Protein AF-A0AAV8WUI2-F1 (afdb_monomer_lite)

Secondary structure (DSSP, 8-state):
-EEEE-TT-TTS-HHHHHPPPPTT-EEEEE-TTSPEEEEEESSSEEEEEE--S---EEEEEETTEEEEEEHHHHHHHHTT-

InterPro domains:
  IPR029526 PiggyBac transposable element-derived protein [PF13843] (4-80)

Organism: NCBI:txid1586634

Structure (mmCIF, N/CA/C/O backbone):
data_AF-A0AAV8WUI2-F1
#
_entry.id   AF-A0AAV8WUI2-F1
#
loop_
_atom_site.group_PDB
_atom_site.id
_atom_site.type_symbol
_atom_site.label_atom_id
_atom_site.label_alt_id
_atom_site.label_comp_id
_atom_site.label_asym_id
_atom_site.label_entity_id
_atom_site.label_seq_id
_atom_site.pdbx_PDB_ins_code
_atom_site.Cartn_x
_atom_site.Cartn_y
_atom_site.Cartn_z
_atom_site.occupancy
_atom_site.B_iso_or_equiv
_atom_site.auth_seq_id
_atom_site.auth_comp_id
_atom_site.auth_asym_id
_atom_site.auth_atom_id
_atom_site.pdbx_PDB_model_num
ATOM 1 N N . MET A 1 1 ? 9.041 9.226 -4.997 1.00 58.47 1 MET A N 1
ATOM 2 C CA . MET A 1 1 ? 7.928 9.621 -5.897 1.00 58.47 1 MET A CA 1
ATOM 3 C C . MET A 1 1 ? 6.860 8.537 -5.865 1.00 58.47 1 MET A C 1
ATOM 5 O O . MET A 1 1 ? 7.188 7.381 -6.107 1.00 58.47 1 MET A O 1
ATOM 9 N N . SER A 1 2 ? 5.606 8.893 -5.588 1.00 64.56 2 SER A N 1
ATOM 10 C CA . SER A 1 2 ? 4.480 7.953 -5.507 1.00 64.56 2 SER A CA 1
ATOM 11 C C . SER A 1 2 ? 3.251 8.530 -6.220 1.00 64.56 2 SER A C 1
ATOM 13 O O . SER A 1 2 ? 2.989 9.732 -6.179 1.00 64.56 2 SER A O 1
ATOM 15 N N . ARG A 1 3 ? 2.515 7.688 -6.955 1.00 72.56 3 ARG A N 1
ATOM 16 C CA . ARG A 1 3 ? 1.386 8.101 -7.805 1.00 72.56 3 ARG A CA 1
ATOM 17 C C . ARG A 1 3 ? 0.271 7.057 -7.762 1.00 72.56 3 ARG A C 1
ATOM 19 O O . ARG A 1 3 ? 0.529 5.862 -7.699 1.00 72.56 3 ARG A O 1
ATOM 26 N N . THR A 1 4 ? -0.986 7.484 -7.856 1.00 79.38 4 THR A N 1
ATOM 27 C CA . THR A 1 4 ? -2.127 6.559 -7.937 1.00 79.38 4 THR A CA 1
ATOM 28 C C . THR A 1 4 ? -2.290 5.953 -9.330 1.00 79.38 4 THR A C 1
ATOM 30 O O . THR A 1 4 ? -2.048 6.594 -10.361 1.00 79.38 4 THR A O 1
ATOM 33 N N . LEU A 1 5 ? -2.734 4.698 -9.358 1.00 79.44 5 LEU A N 1
ATOM 34 C CA . LEU A 1 5 ? -3.048 3.953 -10.571 1.00 79.44 5 LEU A CA 1
ATOM 35 C C . LEU A 1 5 ? -4.552 3.696 -10.668 1.00 79.44 5 LEU A C 1
ATOM 37 O O . LEU A 1 5 ? -5.229 3.470 -9.670 1.00 79.44 5 LEU A O 1
ATOM 41 N N . ARG A 1 6 ? -5.074 3.659 -11.899 1.00 78.44 6 ARG A N 1
ATOM 42 C CA . ARG A 1 6 ? -6.396 3.078 -12.153 1.00 78.44 6 ARG A CA 1
ATOM 43 C C . ARG A 1 6 ? -6.262 1.563 -12.267 1.00 78.44 6 ARG A C 1
ATOM 45 O O . ARG A 1 6 ? -5.349 1.084 -12.940 1.00 78.44 6 ARG A O 1
ATOM 52 N N . ALA A 1 7 ? -7.188 0.830 -11.654 1.00 77.75 7 ALA A N 1
ATOM 53 C CA . ALA A 1 7 ? -7.185 -0.633 -11.646 1.00 77.75 7 ALA A CA 1
ATOM 54 C C . ALA A 1 7 ? -7.271 -1.243 -13.058 1.00 77.75 7 ALA A C 1
ATOM 56 O O . ALA A 1 7 ? -6.649 -2.265 -13.318 1.00 77.75 7 ALA A O 1
ATOM 57 N N . ASN A 1 8 ? -7.963 -0.579 -13.988 1.00 80.62 8 ASN A N 1
ATOM 58 C CA . ASN A 1 8 ? -8.188 -1.044 -15.360 1.00 80.62 8 ASN A CA 1
ATOM 59 C C . ASN A 1 8 ? -7.031 -0.760 -16.345 1.00 80.62 8 ASN A C 1
ATOM 61 O O . ASN A 1 8 ? -7.219 -0.870 -17.557 1.00 80.62 8 ASN A O 1
ATOM 65 N N . ARG A 1 9 ? -5.835 -0.374 -15.875 1.00 83.19 9 ARG A N 1
ATOM 66 C CA . ARG A 1 9 ? -4.659 -0.221 -16.751 1.00 83.19 9 ARG A CA 1
ATOM 67 C C . ARG A 1 9 ? -4.140 -1.589 -17.210 1.00 83.19 9 ARG A C 1
ATOM 69 O O . ARG A 1 9 ? -3.926 -2.474 -16.389 1.00 83.19 9 ARG A O 1
ATOM 76 N N . LYS A 1 10 ? -3.860 -1.725 -18.515 1.00 79.62 10 LYS A N 1
ATOM 77 C CA . LYS A 1 10 ? -3.412 -2.982 -19.157 1.00 79.62 10 LYS A CA 1
ATOM 78 C C . LYS A 1 10 ? -2.140 -3.597 -18.554 1.00 79.62 10 LYS A C 1
ATOM 80 O O . LYS A 1 10 ? -1.993 -4.809 -18.607 1.00 79.62 10 LYS A O 1
ATOM 85 N N . VAL A 1 11 ? -1.239 -2.778 -18.011 1.00 81.94 11 VAL A N 1
ATOM 86 C CA . VAL A 1 11 ? 0.107 -3.198 -17.563 1.00 81.94 11 VAL A CA 1
ATOM 87 C C . VAL A 1 11 ? 0.178 -3.391 -16.041 1.00 81.94 11 VAL A C 1
ATOM 89 O O . VAL A 1 11 ? 1.253 -3.554 -15.478 1.00 81.94 11 VAL A O 1
ATOM 92 N N . ASN A 1 12 ? -0.957 -3.353 -15.337 1.00 83.12 12 ASN A N 1
ATOM 93 C CA . ASN A 1 12 ? -0.940 -3.615 -13.902 1.00 83.12 12 ASN A CA 1
ATOM 94 C C . ASN A 1 12 ? -0.763 -5.122 -13.635 1.00 83.12 12 ASN A C 1
ATOM 96 O O . ASN A 1 12 ? -1.394 -5.933 -14.323 1.00 83.12 12 ASN A O 1
ATOM 100 N N . PRO A 1 13 ? 0.010 -5.510 -12.605 1.00 81.12 13 PRO A N 1
ATOM 101 C CA . PRO A 1 13 ? 0.105 -6.904 -12.193 1.00 81.12 13 PRO A CA 1
ATOM 102 C C . PRO A 1 13 ? -1.270 -7.430 -11.774 1.00 81.12 13 PRO A C 1
ATOM 104 O O . PRO A 1 13 ? -1.907 -6.916 -10.848 1.00 81.12 13 PRO A O 1
ATOM 107 N N . LYS A 1 14 ? -1.746 -8.459 -12.484 1.00 82.25 14 LYS A N 1
ATOM 108 C CA . LYS A 1 14 ? -3.088 -9.023 -12.279 1.00 82.25 14 LYS A CA 1
ATOM 109 C C . LYS A 1 14 ? -3.244 -9.617 -10.886 1.00 82.25 14 LYS A C 1
ATOM 111 O O . LYS A 1 14 ? -4.310 -9.478 -10.303 1.00 82.25 14 LYS A O 1
ATOM 116 N N . GLU A 1 15 ? -2.186 -10.209 -10.346 1.00 81.81 15 GLU A N 1
ATOM 117 C CA . GLU A 1 15 ? -2.163 -10.798 -9.005 1.00 81.81 15 GLU A CA 1
ATOM 118 C C . GLU A 1 15 ? -2.482 -9.755 -7.930 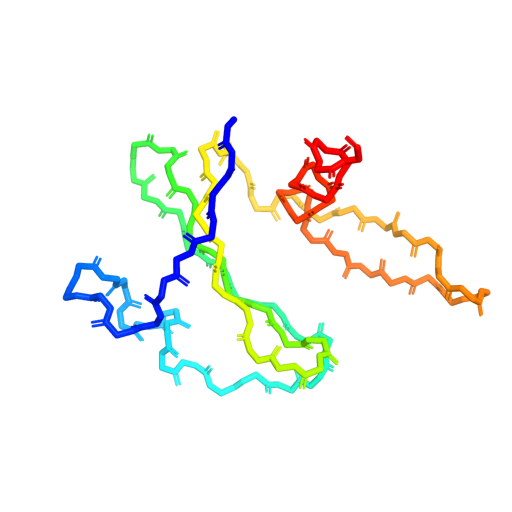1.00 81.81 15 GLU A C 1
ATOM 120 O O . GLU A 1 15 ? -3.318 -9.984 -7.057 1.00 81.81 15 GLU A O 1
ATOM 125 N N . VAL A 1 16 ? -1.899 -8.559 -8.047 1.00 80.69 16 VAL A N 1
ATOM 126 C CA . VAL A 1 16 ? -2.144 -7.462 -7.106 1.00 80.69 16 VAL A CA 1
ATOM 127 C C . VAL A 1 16 ? -3.532 -6.867 -7.296 1.00 80.69 16 VAL A C 1
ATOM 129 O O . VAL A 1 16 ? -4.239 -6.641 -6.316 1.00 80.69 16 VAL A O 1
ATOM 132 N N . VAL A 1 17 ? -3.951 -6.630 -8.543 1.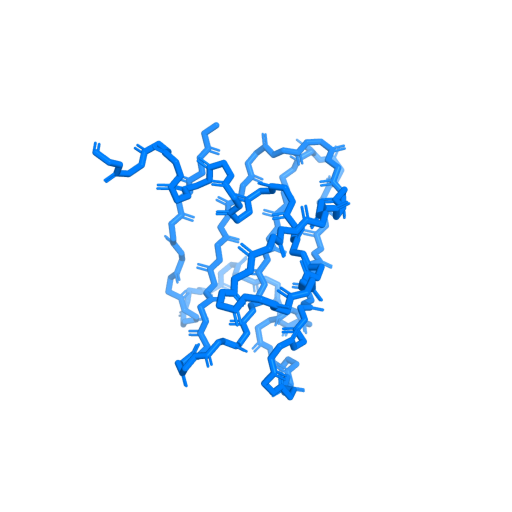00 82.50 17 VAL A N 1
ATOM 133 C CA . VAL A 1 17 ? -5.238 -5.980 -8.838 1.00 82.50 17 VAL A CA 1
ATOM 134 C C . VAL A 1 17 ? -6.433 -6.892 -8.543 1.00 82.50 17 VAL A C 1
ATOM 136 O O . VAL A 1 17 ? -7.440 -6.413 -8.016 1.00 82.50 17 VAL A O 1
ATOM 139 N N . ALA A 1 18 ? -6.337 -8.186 -8.853 1.00 81.88 18 ALA A N 1
ATOM 140 C CA . ALA A 1 18 ? -7.435 -9.143 -8.721 1.00 81.88 18 ALA A CA 1
ATOM 141 C C . ALA A 1 18 ? -7.648 -9.639 -7.283 1.00 81.88 18 ALA A C 1
ATOM 143 O O . ALA A 1 18 ? -8.741 -10.115 -6.971 1.00 81.88 18 ALA A O 1
ATOM 144 N N . LYS A 1 19 ? -6.653 -9.504 -6.392 1.00 83.25 19 LYS A N 1
ATOM 145 C CA . LYS A 1 19 ? -6.782 -9.946 -4.998 1.00 83.25 19 LYS A CA 1
ATOM 146 C C . LYS A 1 19 ? -7.928 -9.206 -4.308 1.00 83.25 19 LYS A C 1
ATOM 148 O O . LYS A 1 19 ? -7.944 -7.972 -4.246 1.00 83.25 19 LYS A O 1
ATOM 153 N N . LYS A 1 20 ? -8.912 -9.958 -3.812 1.00 80.81 20 LYS A N 1
ATOM 154 C CA . LYS A 1 20 ? -9.987 -9.420 -2.972 1.00 80.81 20 LYS A CA 1
ATOM 155 C C . LYS A 1 20 ? -9.426 -9.216 -1.573 1.00 80.81 20 LYS A C 1
ATOM 157 O O . LYS A 1 20 ? -9.028 -10.185 -0.943 1.00 80.81 20 LYS A O 1
ATOM 162 N N . LEU A 1 21 ? -9.396 -7.966 -1.127 1.00 79.69 21 LEU A N 1
ATOM 163 C CA . LEU A 1 21 ? -8.875 -7.594 0.184 1.00 79.69 21 LEU A CA 1
ATOM 164 C C . LEU A 1 21 ? -10.018 -7.413 1.178 1.00 79.69 21 LEU A C 1
ATOM 166 O O . LEU A 1 21 ? -11.073 -6.856 0.828 1.00 79.69 21 LEU A O 1
ATOM 170 N N . ILE A 1 22 ? -9.802 -7.837 2.420 1.00 79.69 22 ILE A N 1
ATOM 171 C CA . ILE A 1 22 ? -10.631 -7.386 3.541 1.00 79.69 22 ILE A CA 1
ATOM 172 C C . ILE A 1 22 ? -10.255 -5.948 3.921 1.00 79.69 22 ILE A C 1
ATOM 174 O O . ILE A 1 22 ? -9.199 -5.431 3.555 1.00 79.69 22 ILE A O 1
ATOM 178 N N . LYS A 1 23 ? -11.152 -5.247 4.618 1.00 74.75 23 LYS A N 1
ATOM 179 C CA . LYS A 1 23 ? -10.885 -3.875 5.064 1.00 74.75 23 LYS A CA 1
ATOM 180 C C . LYS A 1 23 ? -9.665 -3.866 5.990 1.00 74.75 23 LYS A C 1
ATOM 182 O O . LYS A 1 23 ? -9.633 -4.609 6.963 1.00 74.75 23 LYS A O 1
ATOM 187 N N . GLY A 1 24 ? -8.694 -3.010 5.692 1.00 71.81 24 GLY A N 1
ATOM 188 C CA . GLY A 1 24 ? -7.419 -2.933 6.405 1.00 71.81 24 GLY A CA 1
ATOM 189 C C . GLY A 1 24 ? -6.338 -3.874 5.871 1.00 71.81 24 GLY A C 1
ATOM 190 O O . GLY A 1 24 ? -5.189 -3.725 6.269 1.00 71.81 24 GLY A O 1
ATOM 191 N N . GLU A 1 25 ? -6.660 -4.787 4.948 1.00 75.50 25 GLU A N 1
ATOM 192 C CA . GLU A 1 25 ? -5.660 -5.635 4.297 1.00 75.50 25 GLU A CA 1
ATOM 193 C C . GLU A 1 25 ? -4.952 -4.876 3.169 1.00 75.50 25 GLU A C 1
ATOM 195 O O . GLU A 1 25 ? -5.531 -4.030 2.470 1.00 75.50 25 GLU A O 1
ATOM 200 N N . ILE A 1 26 ? -3.675 -5.206 3.003 1.00 75.31 26 ILE A N 1
ATOM 201 C CA . ILE A 1 26 ? -2.794 -4.666 1.981 1.00 75.31 26 ILE A CA 1
ATOM 202 C C . ILE A 1 26 ? -2.171 -5.820 1.202 1.00 75.31 26 ILE A C 1
ATOM 204 O O . ILE A 1 26 ? -1.823 -6.856 1.761 1.00 75.31 26 ILE A O 1
ATOM 208 N N . ASN A 1 27 ? -1.988 -5.608 -0.097 1.00 79.38 27 ASN A N 1
ATOM 209 C CA . ASN A 1 27 ? -1.195 -6.474 -0.951 1.00 79.38 27 ASN A CA 1
ATOM 210 C C . ASN A 1 27 ? -0.230 -5.631 -1.778 1.00 79.38 27 ASN A C 1
ATOM 212 O O . ASN A 1 27 ? -0.655 -4.666 -2.414 1.00 79.38 27 ASN A O 1
ATOM 216 N N . ALA A 1 28 ? 1.046 -5.993 -1.780 1.00 77.94 28 ALA A N 1
ATOM 217 C CA . ALA A 1 28 ? 2.086 -5.287 -2.513 1.00 77.94 28 ALA A CA 1
ATOM 218 C C . ALA A 1 28 ? 2.903 -6.269 -3.355 1.00 77.94 28 ALA A C 1
ATOM 220 O O . ALA A 1 28 ? 3.003 -7.446 -3.018 1.00 77.94 28 ALA A O 1
ATOM 221 N N . GLN A 1 29 ? 3.458 -5.779 -4.456 1.00 80.31 29 GLN A N 1
ATOM 222 C CA . GLN A 1 29 ? 4.405 -6.511 -5.286 1.00 80.31 29 GLN A CA 1
ATOM 223 C C . GLN A 1 29 ? 5.464 -5.541 -5.782 1.00 80.31 29 GLN A C 1
ATOM 225 O O . GLN A 1 29 ? 5.133 -4.479 -6.310 1.00 80.31 29 GLN A O 1
ATOM 230 N N . GLU A 1 30 ? 6.721 -5.921 -5.631 1.00 80.06 30 GLU A N 1
ATOM 231 C CA . GLU A 1 30 ? 7.864 -5.178 -6.139 1.00 80.06 30 GLU A CA 1
ATOM 232 C C . GLU A 1 30 ? 8.452 -5.899 -7.353 1.00 80.06 30 GLU A C 1
ATOM 234 O O . GLU A 1 30 ? 8.420 -7.127 -7.433 1.00 80.06 30 GLU A O 1
ATOM 239 N N . ASN A 1 31 ? 8.936 -5.136 -8.333 1.00 78.50 31 ASN A N 1
ATOM 240 C CA . ASN A 1 31 ? 9.681 -5.688 -9.459 1.00 78.50 31 ASN A CA 1
ATOM 241 C C . ASN A 1 31 ? 11.195 -5.531 -9.261 1.00 78.50 31 ASN A C 1
ATOM 243 O O . ASN A 1 31 ? 11.653 -4.725 -8.461 1.00 78.50 31 ASN A O 1
ATOM 247 N N . GLU A 1 32 ? 11.983 -6.219 -10.085 1.00 75.88 32 GLU A N 1
ATOM 248 C CA . GLU A 1 32 ? 13.458 -6.178 -10.055 1.00 75.88 32 GLU A CA 1
ATOM 249 C C . GLU A 1 32 ? 14.063 -4.775 -10.273 1.00 75.88 32 GLU A C 1
ATOM 251 O O . GLU A 1 32 ? 15.260 -4.573 -10.099 1.00 75.88 32 GLU A O 1
ATOM 256 N N . ARG A 1 33 ? 13.248 -3.789 -10.673 1.00 73.88 33 ARG A N 1
ATOM 257 C CA . ARG A 1 33 ? 13.653 -2.390 -10.876 1.00 73.88 33 ARG A CA 1
ATOM 258 C C . ARG A 1 33 ? 13.356 -1.502 -9.657 1.00 73.88 33 ARG A C 1
ATOM 260 O O . ARG A 1 33 ? 13.460 -0.283 -9.783 1.00 73.88 33 ARG A O 1
ATOM 267 N N . GLY A 1 34 ? 12.933 -2.075 -8.527 1.00 68.12 34 GLY A N 1
ATOM 268 C CA . GLY A 1 34 ? 12.600 -1.337 -7.302 1.00 68.12 34 GLY A CA 1
ATOM 269 C C . GLY A 1 34 ? 11.285 -0.553 -7.388 1.00 68.12 34 GLY A C 1
ATOM 270 O O . GLY A 1 34 ? 11.101 0.459 -6.707 1.00 68.12 34 GLY A O 1
ATOM 271 N N . ILE A 1 35 ? 10.379 -0.954 -8.288 1.00 74.75 35 ILE A N 1
ATOM 272 C CA . ILE A 1 35 ? 9.049 -0.351 -8.424 1.00 74.75 35 ILE A CA 1
ATOM 273 C C . ILE A 1 35 ? 8.039 -1.237 -7.701 1.00 74.75 35 ILE A C 1
ATOM 275 O O . ILE A 1 35 ? 7.766 -2.361 -8.123 1.00 74.75 35 ILE A O 1
ATOM 279 N N . CYS A 1 36 ? 7.426 -0.683 -6.661 1.00 77.75 36 CYS A N 1
ATOM 280 C CA . CYS A 1 36 ? 6.418 -1.331 -5.840 1.00 77.75 36 CYS A CA 1
ATOM 281 C C . CYS A 1 36 ? 5.001 -0.908 -6.267 1.00 77.75 36 CYS A C 1
ATOM 283 O O . CYS A 1 36 ? 4.660 0.277 -6.338 1.00 77.75 36 CYS A O 1
ATOM 285 N N . VAL A 1 37 ? 4.147 -1.886 -6.565 1.00 76.56 37 VAL A N 1
ATOM 286 C CA . VAL A 1 37 ? 2.712 -1.714 -6.810 1.00 76.56 37 VAL A CA 1
ATOM 287 C C . VAL A 1 37 ? 1.962 -2.185 -5.579 1.00 76.56 37 VAL A C 1
ATOM 289 O O . VAL A 1 37 ? 2.108 -3.327 -5.156 1.00 76.56 37 VAL A O 1
ATOM 292 N N . LEU A 1 38 ? 1.099 -1.331 -5.046 1.00 81.12 38 LEU A N 1
ATOM 293 C CA . LEU A 1 38 ? 0.374 -1.587 -3.818 1.00 81.12 38 LEU A CA 1
ATOM 294 C C . LEU A 1 38 ? -1.134 -1.459 -4.018 1.00 81.12 38 LEU A C 1
ATOM 296 O O . LEU A 1 38 ? -1.617 -0.477 -4.579 1.00 81.12 38 LEU A O 1
ATOM 300 N N . LYS A 1 39 ? -1.890 -2.432 -3.509 1.00 82.12 39 LYS A N 1
ATOM 301 C CA . LYS A 1 39 ? -3.348 -2.400 -3.376 1.00 82.12 39 LYS A CA 1
ATOM 302 C C . LYS A 1 39 ? -3.725 -2.406 -1.897 1.00 82.12 39 LYS A C 1
ATOM 304 O O . LYS A 1 39 ? -3.268 -3.265 -1.152 1.00 82.12 39 LYS A O 1
ATOM 309 N N . GLY A 1 40 ? -4.581 -1.480 -1.476 1.00 76.25 40 GLY A N 1
ATOM 310 C CA . GLY A 1 40 ? -5.102 -1.434 -0.108 1.00 76.25 40 GLY A CA 1
ATOM 311 C C . GLY A 1 40 ? -6.582 -1.076 -0.072 1.00 76.25 40 GLY A C 1
ATOM 312 O O . GLY A 1 40 ? -7.059 -0.316 -0.917 1.00 76.25 40 GLY A O 1
ATOM 313 N N . ARG A 1 41 ? -7.312 -1.612 0.913 1.00 71.12 41 ARG A N 1
ATOM 314 C CA . ARG A 1 41 ? -8.750 -1.356 1.094 1.00 71.12 41 ARG A CA 1
ATOM 315 C C . ARG A 1 41 ? -9.027 -0.677 2.436 1.00 71.12 41 ARG A C 1
ATOM 317 O O . ARG A 1 41 ? -9.074 -1.345 3.461 1.00 71.12 41 ARG A O 1
ATOM 324 N N . ASP A 1 42 ? -9.243 0.644 2.438 1.00 66.88 42 ASP A N 1
ATOM 325 C CA . ASP A 1 42 ? -9.677 1.394 3.644 1.00 66.88 42 ASP A CA 1
ATOM 326 C C . ASP A 1 42 ? -11.188 1.713 3.598 1.00 66.88 42 ASP A C 1
ATOM 328 O O . ASP A 1 42 ? -11.928 1.379 4.523 1.00 66.88 42 ASP A O 1
ATOM 332 N N . LYS A 1 43 ? -11.688 2.288 2.489 1.00 66.25 43 LYS A N 1
ATOM 333 C CA . LYS A 1 43 ? -13.132 2.497 2.226 1.00 66.25 43 LYS A CA 1
ATOM 334 C C . LYS A 1 43 ? -13.517 2.013 0.810 1.00 66.25 43 LYS A C 1
ATOM 336 O O . LYS A 1 43 ? -14.354 1.119 0.717 1.00 66.25 43 LYS A O 1
ATOM 341 N N . PRO A 1 44 ? -12.869 2.493 -0.271 1.00 65.19 44 PRO A N 1
ATOM 342 C CA . PRO A 1 44 ? -12.762 1.786 -1.552 1.00 65.19 44 PRO A CA 1
ATOM 343 C C . PRO A 1 44 ? -11.375 1.136 -1.733 1.00 65.19 44 PRO A C 1
ATOM 345 O O . PRO A 1 44 ? -10.437 1.447 -0.995 1.00 65.19 44 PRO A O 1
ATOM 348 N N . ASP A 1 45 ? -11.240 0.255 -2.728 1.00 64.25 45 ASP A N 1
ATOM 349 C CA . ASP A 1 45 ? -9.946 -0.293 -3.158 1.00 64.25 45 ASP A CA 1
ATOM 350 C C . ASP A 1 45 ? -9.100 0.819 -3.807 1.00 64.25 45 ASP A C 1
ATOM 352 O O . ASP A 1 45 ? -9.515 1.426 -4.797 1.00 64.25 45 ASP A O 1
ATOM 356 N N . ILE A 1 46 ? -7.907 1.082 -3.271 1.00 69.31 46 ILE A N 1
ATOM 357 C CA . ILE A 1 46 ? -6.956 2.067 -3.803 1.00 69.31 46 ILE A CA 1
ATOM 358 C C . ILE A 1 46 ? -5.723 1.327 -4.326 1.00 69.31 46 ILE A C 1
ATOM 360 O O . ILE A 1 46 ? -5.162 0.482 -3.628 1.00 69.31 46 ILE A O 1
ATOM 364 N N . LEU A 1 47 ? -5.299 1.667 -5.548 1.00 73.88 47 LEU A N 1
ATOM 365 C CA . LEU A 1 47 ? -4.075 1.161 -6.169 1.00 73.88 47 LEU A CA 1
ATOM 366 C C . LEU A 1 47 ? -3.031 2.286 -6.262 1.00 73.88 47 LEU A C 1
ATOM 368 O O . LEU A 1 47 ? -3.298 3.354 -6.822 1.00 73.88 47 LEU A O 1
ATOM 372 N N . ILE A 1 48 ? -1.843 2.051 -5.718 1.00 71.69 48 ILE A N 1
ATOM 373 C CA . ILE A 1 48 ? -0.736 3.008 -5.630 1.00 71.69 48 ILE A CA 1
ATOM 374 C C . ILE A 1 48 ? 0.490 2.393 -6.305 1.00 71.69 48 ILE A C 1
ATOM 376 O O . ILE A 1 48 ? 0.809 1.233 -6.082 1.00 71.69 48 ILE A O 1
ATOM 380 N N . LEU A 1 49 ? 1.174 3.175 -7.137 1.00 71.69 49 LEU A N 1
ATOM 381 C CA . LEU A 1 49 ? 2.510 2.872 -7.639 1.00 71.69 49 LEU A CA 1
ATOM 382 C C . LEU A 1 49 ? 3.510 3.716 -6.858 1.00 71.69 49 LEU A C 1
ATOM 384 O O . LEU A 1 49 ? 3.390 4.945 -6.831 1.00 71.69 49 LEU A O 1
ATOM 388 N N . SER A 1 50 ? 4.498 3.073 -6.257 1.00 65.69 50 SER A N 1
ATOM 389 C CA . SER A 1 50 ? 5.572 3.739 -5.538 1.00 65.69 50 SER A CA 1
ATOM 390 C C . SER A 1 50 ? 6.925 3.257 -6.038 1.00 65.69 50 SER A C 1
ATOM 392 O O . SER A 1 50 ? 7.144 2.061 -6.183 1.00 65.69 50 SER A O 1
ATOM 394 N N . ALA A 1 51 ? 7.850 4.183 -6.273 1.00 61.84 51 ALA A N 1
ATOM 395 C CA . ALA A 1 51 ? 9.261 3.860 -6.484 1.00 61.84 51 ALA A CA 1
ATOM 396 C C . ALA A 1 51 ? 9.983 3.818 -5.123 1.00 61.84 51 ALA A C 1
ATOM 398 O O . ALA A 1 51 ? 10.875 4.626 -4.864 1.00 61.84 51 ALA A O 1
ATOM 399 N N . CYS A 1 52 ? 9.505 2.963 -4.216 1.00 60.06 52 CYS A N 1
ATOM 400 C CA . CYS A 1 52 ? 10.112 2.721 -2.907 1.00 60.06 52 CYS A CA 1
ATOM 401 C C . CYS A 1 52 ? 10.716 1.316 -2.919 1.00 60.06 52 CYS A C 1
ATOM 403 O O . CYS A 1 52 ? 10.042 0.390 -3.354 1.00 60.06 52 CYS A O 1
ATOM 405 N N . HIS A 1 53 ? 11.947 1.197 -2.424 1.00 54.53 53 HIS A N 1
ATOM 406 C CA . HIS A 1 53 ? 12.773 -0.019 -2.420 1.00 54.53 53 HIS A CA 1
ATOM 407 C C . HIS A 1 53 ? 12.402 -1.047 -1.332 1.00 54.53 53 HIS A C 1
ATOM 409 O O . HIS A 1 53 ? 13.236 -1.879 -0.981 1.00 54.53 53 HIS A O 1
ATOM 415 N N . SER A 1 54 ? 11.207 -0.962 -0.739 1.00 58.19 54 SER A N 1
ATOM 416 C CA . SER A 1 54 ? 10.866 -1.852 0.372 1.00 58.19 54 SER A CA 1
ATOM 417 C C . SER A 1 54 ? 9.357 -2.005 0.575 1.00 58.19 54 SER A C 1
ATOM 419 O O . SER A 1 54 ? 8.598 -1.030 0.531 1.00 58.19 54 SER A O 1
ATOM 421 N N . ASP A 1 55 ? 8.940 -3.213 0.948 1.00 61.84 55 ASP A N 1
ATOM 422 C CA . ASP A 1 55 ? 7.629 -3.583 1.500 1.00 61.84 55 ASP A CA 1
ATOM 423 C C . ASP A 1 55 ? 7.434 -3.149 2.971 1.00 61.84 55 ASP A C 1
ATOM 425 O O . ASP A 1 55 ? 6.464 -3.537 3.622 1.00 61.84 55 ASP A O 1
ATOM 429 N N . GLU A 1 56 ? 8.319 -2.284 3.481 1.00 71.56 56 GLU A N 1
ATOM 430 C CA . GLU A 1 56 ? 8.317 -1.760 4.848 1.00 71.56 56 GLU A CA 1
ATOM 431 C C . GLU A 1 56 ? 6.926 -1.302 5.306 1.00 71.56 56 GLU A C 1
ATOM 433 O O . GLU A 1 56 ? 6.302 -0.397 4.735 1.00 71.56 56 GLU A O 1
ATOM 438 N N . THR A 1 57 ? 6.470 -1.878 6.414 1.00 74.88 57 THR A N 1
ATOM 439 C CA . THR A 1 57 ? 5.270 -1.441 7.126 1.00 74.88 57 THR A CA 1
ATOM 440 C C . THR A 1 57 ? 5.638 -0.599 8.339 1.00 74.88 57 THR A C 1
ATOM 442 O O . THR A 1 57 ? 6.461 -0.996 9.159 1.00 74.88 57 THR A O 1
ATOM 445 N N . VAL A 1 58 ? 4.978 0.543 8.491 1.00 80.44 58 VAL A N 1
ATOM 446 C CA . VAL A 1 58 ? 5.056 1.434 9.646 1.00 80.44 58 VAL A CA 1
ATOM 447 C C . VAL A 1 58 ? 3.776 1.341 10.474 1.00 80.44 58 VAL A C 1
ATOM 449 O O . VAL A 1 58 ? 2.666 1.228 9.947 1.00 80.44 58 VAL A O 1
ATOM 452 N N . GLN A 1 59 ? 3.920 1.402 11.794 1.00 82.00 59 GLN A N 1
ATOM 453 C CA . GLN A 1 59 ? 2.785 1.542 12.700 1.00 82.00 59 GLN A CA 1
ATOM 454 C C . GLN A 1 59 ? 2.360 3.007 12.762 1.00 82.00 59 GLN A C 1
ATOM 456 O O . GLN A 1 59 ? 3.176 3.890 13.015 1.00 82.00 59 GLN A O 1
ATOM 461 N N . ILE A 1 60 ? 1.072 3.263 12.556 1.00 79.88 60 ILE A N 1
ATOM 462 C CA . ILE A 1 60 ? 0.476 4.586 12.722 1.00 79.88 60 ILE A CA 1
ATOM 463 C C . ILE A 1 60 ? -0.668 4.523 13.728 1.00 79.88 60 ILE A C 1
ATOM 465 O O . ILE A 1 60 ? -1.471 3.591 13.718 1.00 79.88 60 ILE A O 1
ATOM 469 N N . GLN A 1 61 ? -0.774 5.535 14.584 1.00 78.94 61 GLN A N 1
ATOM 470 C CA . GLN A 1 61 ? -1.929 5.684 15.462 1.00 78.94 61 GLN A CA 1
ATOM 471 C C . GLN A 1 61 ? -3.024 6.468 14.740 1.00 78.94 61 GLN A C 1
ATOM 473 O O . GLN A 1 61 ? -2.799 7.575 14.252 1.00 78.94 61 GLN A O 1
ATOM 478 N N . ARG A 1 62 ? -4.230 5.901 14.673 1.00 74.38 62 ARG A N 1
ATOM 479 C CA . ARG A 1 62 ? -5.416 6.582 14.147 1.00 74.38 62 ARG A CA 1
ATOM 480 C C . ARG A 1 62 ? -6.574 6.372 15.111 1.00 74.38 62 ARG A C 1
ATOM 482 O O . ARG A 1 62 ? -6.988 5.241 15.334 1.00 74.38 62 ARG A O 1
ATOM 489 N N . HIS A 1 63 ? -7.104 7.469 15.652 1.00 74.94 63 HIS A N 1
ATOM 490 C CA . HIS A 1 63 ? -8.233 7.459 16.593 1.00 74.94 63 HIS A CA 1
ATOM 491 C C . HIS A 1 63 ? -8.016 6.513 17.795 1.00 74.94 63 HIS A C 1
ATOM 493 O O . HIS A 1 63 ? -8.913 5.762 18.165 1.00 74.94 63 HIS A O 1
ATOM 499 N N . GLY A 1 64 ? -6.806 6.505 18.366 1.00 76.94 64 GLY A N 1
ATOM 500 C CA . GLY A 1 64 ? -6.457 5.660 19.517 1.00 76.94 64 GLY A CA 1
ATOM 501 C C . GLY A 1 64 ? -6.167 4.189 19.192 1.00 76.94 64 GLY A C 1
ATOM 502 O O . GLY A 1 64 ? -5.883 3.423 20.105 1.00 76.94 64 GLY A O 1
ATOM 503 N N . ILE A 1 65 ? -6.204 3.784 17.916 1.00 77.00 65 ILE A N 1
ATOM 504 C CA . ILE A 1 65 ? -5.887 2.419 17.475 1.00 77.00 65 ILE A CA 1
ATOM 505 C C . ILE A 1 65 ? -4.577 2.426 16.682 1.00 77.00 65 ILE A C 1
ATOM 507 O O . ILE A 1 65 ? -4.400 3.236 15.766 1.00 77.00 65 ILE A O 1
ATOM 511 N N . THR A 1 66 ? -3.676 1.496 17.002 1.00 80.12 66 THR A N 1
ATOM 512 C CA . THR A 1 66 ? -2.448 1.254 16.233 1.00 80.12 66 THR A CA 1
ATOM 513 C C . THR A 1 66 ? -2.770 0.418 14.998 1.00 80.12 66 THR A C 1
ATOM 515 O O . THR A 1 66 ? -3.231 -0.716 15.103 1.00 80.12 66 THR A O 1
ATOM 518 N N . ILE A 1 67 ? -2.525 0.980 13.817 1.00 79.56 67 ILE A N 1
ATOM 519 C CA . ILE A 1 67 ? -2.757 0.344 12.518 1.00 79.56 67 ILE A CA 1
ATOM 520 C C . ILE A 1 67 ? -1.409 0.188 11.820 1.00 79.56 67 ILE A C 1
ATOM 522 O O . ILE A 1 67 ? -0.639 1.144 11.735 1.00 79.56 67 ILE A O 1
ATOM 526 N N . GLN A 1 68 ? -1.130 -0.994 11.279 1.00 79.06 68 GLN A N 1
ATOM 527 C CA . GLN A 1 68 ? 0.028 -1.192 10.410 1.00 79.06 68 GLN A CA 1
ATOM 528 C C . GLN A 1 68 ? -0.316 -0.750 8.989 1.00 79.0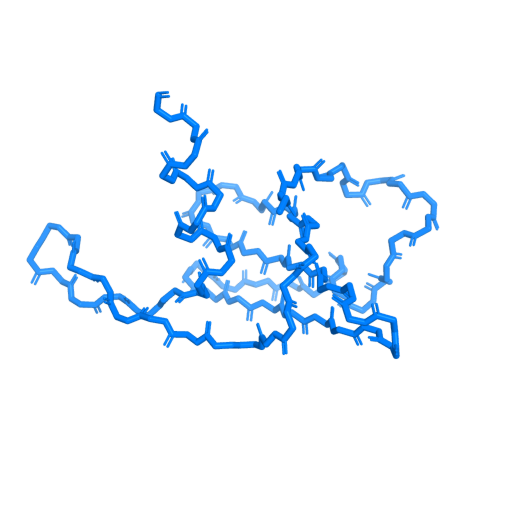6 68 GLN A C 1
ATOM 530 O O . GLN A 1 68 ? -1.329 -1.168 8.426 1.00 79.06 68 GLN A O 1
ATOM 535 N N . LYS A 1 69 ? 0.510 0.124 8.412 1.00 74.19 69 LYS A N 1
ATOM 536 C CA . LYS A 1 69 ? 0.381 0.560 7.022 1.00 74.19 69 LYS A CA 1
ATOM 537 C C . LYS A 1 69 ? 1.727 0.510 6.314 1.00 74.19 69 LYS A C 1
ATOM 539 O O . LYS A 1 69 ? 2.749 0.710 6.948 1.00 74.19 69 LYS A O 1
ATOM 544 N N . PRO A 1 70 ? 1.757 0.324 4.995 1.00 76.31 70 PRO A N 1
ATOM 545 C CA . PRO A 1 70 ? 2.985 0.379 4.223 1.00 76.31 70 PRO A CA 1
ATOM 546 C C . PRO A 1 70 ? 3.504 1.810 4.227 1.00 76.31 70 PRO A C 1
ATOM 548 O O . PRO A 1 70 ? 2.731 2.755 4.019 1.00 76.31 70 PRO A O 1
ATOM 551 N N . LYS A 1 71 ? 4.810 1.960 4.408 1.00 77.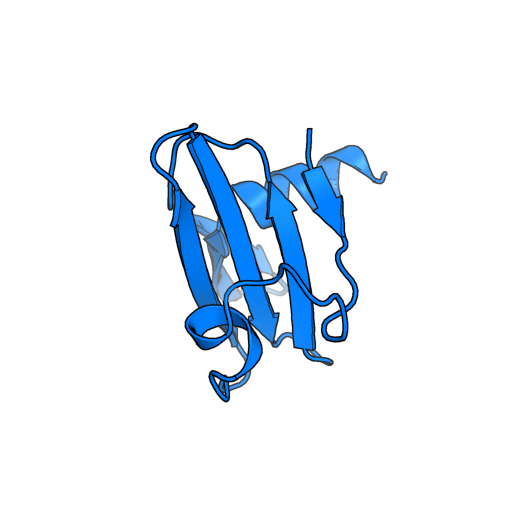38 71 LYS A N 1
ATOM 552 C CA . LYS A 1 71 ? 5.509 3.246 4.400 1.00 77.38 71 LYS A CA 1
ATOM 553 C C . LYS A 1 71 ? 5.221 4.033 3.124 1.00 77.38 71 LYS A C 1
ATOM 555 O O . LYS A 1 71 ? 4.857 5.199 3.198 1.00 77.38 71 LYS A O 1
ATOM 560 N N . ALA A 1 72 ? 5.170 3.348 1.980 1.00 72.00 72 ALA A N 1
ATOM 561 C CA . ALA A 1 72 ? 4.789 3.933 0.695 1.00 72.00 72 ALA A CA 1
ATOM 562 C C . ALA A 1 72 ? 3.410 4.635 0.697 1.00 72.00 72 ALA A C 1
ATOM 564 O O . ALA A 1 72 ? 3.236 5.645 0.014 1.00 72.00 72 ALA A O 1
ATOM 565 N N . ILE A 1 73 ? 2.420 4.136 1.456 1.00 72.81 73 ILE A N 1
ATOM 566 C CA . ILE A 1 73 ? 1.111 4.807 1.592 1.00 72.81 73 ILE A CA 1
ATOM 567 C C . ILE A 1 73 ? 1.231 6.044 2.484 1.00 72.81 73 ILE A C 1
ATOM 569 O O . ILE A 1 73 ? 0.595 7.063 2.212 1.00 72.81 73 ILE A O 1
ATOM 573 N N .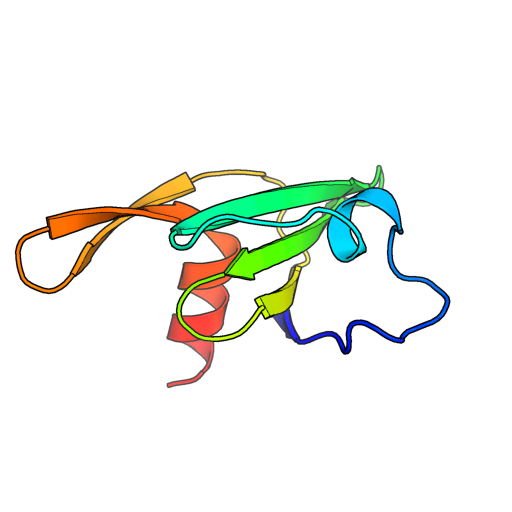 VAL A 1 74 ? 2.000 5.946 3.570 1.00 75.94 74 VAL A N 1
ATOM 574 C CA . VAL A 1 74 ? 2.212 7.058 4.504 1.00 75.94 74 VAL A CA 1
ATOM 575 C C . VAL A 1 74 ? 2.935 8.201 3.799 1.00 75.94 74 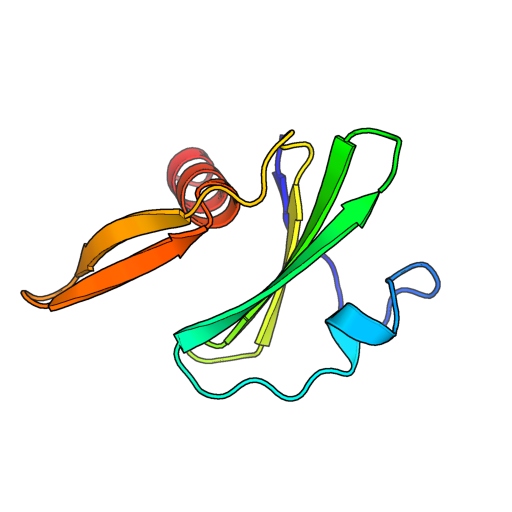VAL A C 1
ATOM 577 O O . VAL A 1 74 ? 2.422 9.318 3.803 1.00 75.94 74 VAL A O 1
ATOM 580 N N . ASP A 1 75 ? 4.021 7.895 3.093 1.00 74.00 75 ASP A N 1
ATOM 581 C CA . ASP A 1 75 ? 4.808 8.847 2.306 1.00 74.00 75 ASP A CA 1
ATOM 582 C C . ASP A 1 75 ? 3.987 9.482 1.173 1.00 74.00 75 ASP A C 1
ATOM 584 O O . ASP A 1 75 ? 4.112 10.669 0.879 1.00 74.00 75 ASP A O 1
ATOM 588 N N . TYR A 1 76 ? 3.102 8.708 0.534 1.00 69.12 76 TYR A N 1
ATOM 589 C CA . TYR A 1 76 ? 2.178 9.244 -0.468 1.00 69.12 76 TYR A CA 1
ATOM 590 C C . TYR A 1 76 ? 1.194 10.258 0.125 1.00 69.12 76 TYR A C 1
ATOM 592 O O . TYR A 1 76 ? 0.913 11.278 -0.500 1.00 69.12 76 TYR A O 1
ATOM 600 N N . ASN A 1 77 ? 0.639 9.974 1.306 1.00 70.19 77 ASN A N 1
ATOM 601 C CA . ASN A 1 77 ? -0.339 10.856 1.936 1.00 70.19 77 ASN A CA 1
ATOM 602 C C . ASN A 1 77 ? 0.311 12.110 2.533 1.00 70.19 77 ASN A C 1
ATOM 604 O O . ASN A 1 77 ? -0.301 13.171 2.468 1.00 70.19 77 ASN A O 1
ATOM 608 N N . SER A 1 78 ? 1.526 12.011 3.084 1.00 69.88 78 SER A N 1
ATOM 609 C CA . SER A 1 78 ? 2.251 13.165 3.634 1.00 69.88 78 SER A CA 1
ATOM 610 C C . SER A 1 78 ? 2.659 14.157 2.543 1.00 69.88 78 SER A C 1
ATOM 612 O O . SER A 1 78 ? 2.493 15.358 2.720 1.00 69.88 78 SER A O 1
ATOM 614 N N . GLY A 1 79 ? 3.101 13.666 1.380 1.00 62.06 79 GLY A N 1
ATOM 615 C CA . GLY A 1 79 ? 3.455 14.504 0.229 1.00 62.06 79 GLY A CA 1
ATOM 616 C C . GLY A 1 79 ? 2.266 15.112 -0.525 1.00 62.06 79 GLY A C 1
ATOM 617 O O . GLY A 1 79 ? 2.470 15.784 -1.532 1.00 62.06 79 GLY A O 1
ATOM 618 N N . LYS A 1 80 ? 1.032 14.843 -0.086 1.00 58.34 80 LYS A N 1
ATOM 619 C CA . LYS A 1 80 ? -0.205 15.348 -0.698 1.00 58.34 80 LYS A CA 1
ATOM 620 C C . LYS A 1 80 ? -0.843 16.509 0.073 1.00 58.34 80 LYS A C 1
ATOM 622 O O . LYS A 1 80 ? -1.924 16.942 -0.331 1.00 58.34 80 LYS A O 1
ATOM 627 N N . SER A 1 81 ? -0.231 16.909 1.192 1.00 47.47 81 SER A N 1
ATOM 628 C CA . SER A 1 81 ? -0.681 18.026 2.025 1.00 47.47 81 SER A CA 1
ATOM 629 C C . SER A 1 81 ? -0.463 19.378 1.362 1.00 47.47 81 SER A C 1
ATOM 631 O O . SER A 1 81 ? 0.435 19.486 0.499 1.00 47.47 81 SER A O 1
#

Sequence (81 aa):
MSRTLRANRKVNPKEVVAKKLIKGEINAQENERGICVLKGRDKPDILILSACHSDETVQIQRHGITIQKPKAIVDYNSGKS

Foldseek 3Di:
DKDWDDLPDPPDDCVQSVDDDDALDKDWDADPQQWIWIWHHPPHITIMIDSHNDQDWDWDDDPNDTHIDGPSVVVVVVVVD

Radius of gyration: 12.38 Å; chains: 1; bounding box: 27×29×39 Å

pLDDT: mean 74.13, std 7.52, range [47.47, 83.25]